Protein AF-X0XER2-F1 (afdb_monomer_lite)

pLDDT: mean 88.15, std 12.8, range [56.41, 98.38]

Secondary structure (DSSP, 8-state):
----PPPPSHHHHHHHHTTPPPTTHHHHHHHHHHHHHHHHHHTTTS----HHHHHTB-TTS-B-EEEETTEEEE---GGGBSSSSSB-HHHHHHHHHHHHHHHHTT--

Structure (mmCIF, N/CA/C/O backbone):
data_AF-X0XER2-F1
#
_entry.id   AF-X0XER2-F1
#
loop_
_atom_site.group_PDB
_atom_site.id
_atom_site.type_symbol
_atom_site.label_atom_id
_atom_site.label_alt_id
_atom_site.label_comp_id
_atom_site.label_asym_id
_atom_site.label_entity_id
_atom_site.label_seq_id
_atom_site.pdbx_PDB_ins_code
_atom_site.Cartn_x
_atom_site.Cartn_y
_atom_site.Cartn_z
_atom_site.occupancy
_atom_site.B_iso_or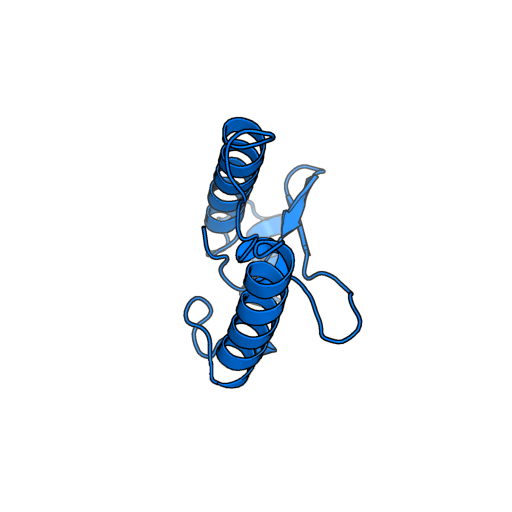_equiv
_atom_site.auth_seq_id
_atom_site.auth_comp_id
_atom_site.auth_asym_id
_atom_site.auth_atom_id
_atom_site.pdbx_PDB_model_num
ATOM 1 N N . VAL A 1 1 ? -2.402 6.999 0.155 1.00 91.75 1 VAL A N 1
ATOM 2 C CA . VAL A 1 1 ? -2.508 7.328 -1.287 1.00 91.75 1 VAL A CA 1
ATOM 3 C C . VAL A 1 1 ? -2.298 6.068 -2.119 1.00 91.75 1 VAL A C 1
ATOM 5 O O . VAL A 1 1 ? -1.279 5.417 -1.897 1.00 91.75 1 VAL A O 1
ATOM 8 N N . PRO A 1 2 ? -3.238 5.721 -3.023 1.00 94.50 2 PRO A N 1
ATOM 9 C CA . PRO A 1 2 ? -3.194 4.496 -3.832 1.00 94.50 2 PRO A CA 1
ATOM 10 C C . PRO A 1 2 ? -1.998 4.431 -4.784 1.00 94.50 2 PRO A C 1
ATOM 12 O O . PRO A 1 2 ? -1.542 5.467 -5.277 1.00 94.50 2 PRO A O 1
ATOM 15 N N . LEU A 1 3 ? -1.530 3.219 -5.069 1.00 93.88 3 LEU A N 1
ATOM 16 C CA . LEU A 1 3 ? -0.469 2.910 -6.025 1.00 93.88 3 LEU A CA 1
ATOM 17 C C . LEU A 1 3 ? -1.026 2.665 -7.432 1.00 93.88 3 LEU A C 1
ATOM 19 O O . LEU A 1 3 ? -2.206 2.401 -7.641 1.00 93.88 3 LEU A O 1
ATOM 23 N N . THR A 1 4 ? -0.135 2.716 -8.417 1.00 92.12 4 THR A N 1
ATOM 24 C CA . THR A 1 4 ? -0.409 2.264 -9.788 1.00 92.12 4 THR A CA 1
ATOM 25 C C . THR A 1 4 ? 0.437 1.041 -10.119 1.00 92.12 4 THR A C 1
ATOM 27 O O . THR A 1 4 ? 1.497 0.831 -9.525 1.00 92.12 4 THR A O 1
ATOM 30 N N . SER A 1 5 ? -0.029 0.183 -11.025 1.00 89.12 5 SER A N 1
ATOM 31 C CA . SER A 1 5 ? 0.759 -0.967 -11.469 1.00 89.12 5 SER A CA 1
ATOM 32 C C . SER A 1 5 ? 1.781 -0.500 -12.493 1.00 89.12 5 SER A C 1
ATOM 34 O O . SER A 1 5 ? 1.491 0.384 -13.300 1.00 89.12 5 SER A O 1
ATOM 36 N N . MET A 1 6 ? 2.937 -1.144 -12.533 1.00 83.56 6 MET A N 1
ATOM 37 C CA . MET A 1 6 ? 3.903 -0.891 -13.597 1.00 83.56 6 MET A CA 1
ATOM 38 C C . MET A 1 6 ? 3.446 -1.528 -14.916 1.00 83.56 6 MET A C 1
ATOM 40 O O . MET A 1 6 ? 2.847 -2.610 -14.941 1.00 83.56 6 MET A O 1
ATOM 44 N N . GLU A 1 7 ? 3.763 -0.877 -16.036 1.00 69.12 7 GLU A N 1
ATOM 45 C CA . GLU A 1 7 ? 3.761 -1.549 -17.335 1.00 69.12 7 GLU A CA 1
ATOM 46 C C . GLU A 1 7 ? 4.881 -2.599 -17.335 1.00 69.12 7 GLU A C 1
ATOM 48 O O . GLU A 1 7 ? 6.052 -2.265 -17.171 1.00 69.12 7 GLU A O 1
ATOM 53 N N . THR A 1 8 ? 4.538 -3.877 -17.503 1.00 60.97 8 THR A N 1
ATOM 54 C CA . THR A 1 8 ? 5.513 -4.975 -17.589 1.00 60.97 8 THR A CA 1
ATOM 55 C C . THR A 1 8 ? 5.809 -5.319 -19.049 1.00 60.97 8 THR A C 1
ATOM 57 O O . THR A 1 8 ? 4.887 -5.423 -19.858 1.00 60.97 8 THR A O 1
ATOM 60 N N . GLY A 1 9 ? 7.085 -5.530 -19.392 1.00 56.41 9 GLY A N 1
ATOM 61 C CA . GLY A 1 9 ? 7.530 -5.983 -20.715 1.00 56.41 9 GLY A CA 1
ATOM 62 C C . GLY A 1 9 ? 8.912 -5.448 -21.108 1.00 56.41 9 GLY A C 1
ATOM 63 O O . GLY A 1 9 ? 9.491 -4.612 -20.420 1.00 56.41 9 GLY A O 1
ATOM 64 N N . VAL A 1 10 ? 9.429 -5.893 -22.257 1.00 56.75 10 VAL A N 1
ATOM 65 C CA . VAL A 1 10 ? 10.765 -5.501 -22.764 1.00 56.75 10 VAL A CA 1
ATOM 66 C C . VAL A 1 10 ? 10.853 -3.995 -23.070 1.00 56.75 10 VAL A C 1
ATOM 68 O O . VAL A 1 10 ? 11.895 -3.371 -22.893 1.00 56.75 10 VAL A O 1
ATOM 71 N N . LYS A 1 11 ? 9.742 -3.374 -23.493 1.00 57.78 11 LYS A N 1
ATOM 72 C CA . LYS A 1 11 ? 9.685 -1.945 -23.853 1.00 57.78 11 LYS A CA 1
ATOM 73 C C . LYS A 1 11 ? 9.944 -1.000 -22.657 1.00 57.78 11 LYS A C 1
ATOM 75 O O . LYS A 1 11 ? 10.771 -0.105 -22.813 1.00 57.78 11 LYS A O 1
ATOM 80 N N . PRO A 1 12 ? 9.272 -1.152 -21.497 1.00 59.75 12 PRO A N 1
ATOM 81 C CA . PRO A 1 12 ? 9.596 -0.412 -20.271 1.00 59.75 12 PRO A CA 1
ATOM 82 C C . PRO A 1 12 ? 11.055 -0.552 -19.821 1.00 59.75 12 PRO A C 1
ATOM 84 O O . PRO A 1 12 ? 11.681 0.453 -19.505 1.00 59.75 12 PRO A O 1
ATOM 87 N N . TRP A 1 13 ? 11.616 -1.764 -19.877 1.00 60.69 13 TRP A N 1
ATOM 88 C CA . TRP A 1 13 ? 13.008 -2.030 -19.490 1.00 60.69 13 TRP A CA 1
ATOM 89 C C . TRP A 1 13 ? 14.024 -1.280 -20.368 1.00 60.69 13 TRP A C 1
ATOM 91 O O . TRP A 1 13 ? 14.934 -0.637 -19.854 1.00 60.69 13 TRP A O 1
ATOM 101 N N . ILE A 1 14 ? 13.819 -1.260 -21.692 1.00 62.84 14 ILE A N 1
ATOM 102 C CA . ILE A 1 14 ? 14.668 -0.481 -22.612 1.00 62.84 14 ILE A CA 1
ATOM 103 C C . ILE A 1 14 ? 14.571 1.019 -22.315 1.00 62.84 14 ILE A C 1
ATOM 105 O O . ILE A 1 14 ? 15.585 1.709 -22.362 1.00 62.84 14 ILE A O 1
ATOM 109 N N . LYS A 1 15 ? 13.367 1.535 -22.020 1.00 64.19 15 LYS A N 1
ATOM 110 C CA . LYS A 1 15 ? 13.161 2.959 -21.702 1.00 64.19 15 LYS A CA 1
ATOM 111 C C . LYS A 1 15 ? 13.928 3.380 -20.450 1.00 64.19 15 LYS A C 1
ATOM 113 O O . LYS A 1 15 ? 14.517 4.456 -20.468 1.00 64.19 15 LYS A O 1
ATOM 118 N N . ASP A 1 16 ? 13.947 2.531 -19.429 1.00 63.69 16 ASP A N 1
ATOM 119 C CA . ASP A 1 16 ? 14.674 2.783 -18.185 1.00 63.69 16 ASP A CA 1
ATOM 120 C C . ASP A 1 16 ? 16.193 2.856 -18.425 1.00 63.69 16 ASP A C 1
ATOM 122 O O . ASP A 1 16 ? 16.835 3.826 -18.027 1.00 63.69 16 ASP A O 1
ATOM 126 N N . ILE A 1 17 ? 16.751 1.924 -19.213 1.00 65.75 17 ILE A N 1
ATOM 127 C CA . ILE A 1 17 ? 18.178 1.922 -19.596 1.00 65.75 17 ILE A CA 1
ATOM 128 C C . ILE A 1 17 ? 18.586 3.205 -20.334 1.00 65.75 17 ILE A C 1
ATOM 130 O O . ILE A 1 17 ? 19.677 3.726 -20.117 1.00 65.75 17 ILE A O 1
ATOM 134 N N . ILE A 1 18 ? 17.722 3.731 -21.206 1.00 76.44 18 ILE A N 1
ATOM 135 C CA . ILE A 1 18 ? 18.006 4.951 -21.985 1.00 76.44 18 ILE A CA 1
ATOM 136 C C . ILE A 1 18 ? 17.561 6.242 -21.276 1.00 76.44 18 ILE A C 1
ATOM 138 O O . ILE A 1 18 ? 17.503 7.296 -21.912 1.00 76.44 18 ILE A O 1
ATOM 142 N N . GLY A 1 19 ? 17.204 6.173 -19.988 1.00 62.62 19 GLY A N 1
ATOM 143 C CA . GLY A 1 19 ? 16.826 7.334 -19.179 1.00 62.62 19 GLY A CA 1
ATOM 144 C C . GLY A 1 19 ? 15.506 7.995 -19.590 1.00 62.62 19 GLY A C 1
ATOM 145 O O . GLY A 1 19 ? 15.276 9.165 -19.286 1.00 62.62 19 GLY A O 1
ATOM 146 N N . ARG A 1 20 ? 14.630 7.280 -20.307 1.00 64.81 20 ARG A N 1
ATOM 147 C CA . ARG A 1 20 ? 13.294 7.773 -20.660 1.00 64.81 20 ARG A CA 1
ATOM 148 C C . ARG A 1 20 ? 12.288 7.420 -19.563 1.00 64.81 20 ARG A C 1
ATOM 150 O O . ARG A 1 20 ? 12.262 6.278 -19.111 1.00 64.81 20 ARG A O 1
ATOM 157 N N . PRO A 1 21 ? 11.390 8.350 -19.193 1.00 60.28 21 PRO A N 1
ATOM 158 C CA . PRO A 1 21 ? 10.423 8.105 -18.135 1.00 60.28 21 PRO A CA 1
ATOM 159 C C . PRO A 1 21 ? 9.487 6.948 -18.503 1.00 60.28 21 PRO A C 1
ATOM 161 O O . PRO A 1 21 ? 8.836 6.941 -19.555 1.00 60.28 21 PRO A O 1
ATOM 164 N N . VAL A 1 22 ? 9.410 5.960 -17.613 1.00 64.56 22 VAL A N 1
ATOM 165 C CA . VAL A 1 22 ? 8.415 4.887 -17.662 1.00 64.56 22 VAL A CA 1
ATOM 166 C C . VAL A 1 22 ? 7.184 5.364 -16.891 1.00 64.56 22 VAL A C 1
ATOM 168 O O . VAL A 1 22 ? 7.281 5.722 -15.714 1.00 64.56 22 VAL A O 1
ATOM 171 N N . ARG A 1 23 ? 6.015 5.404 -17.549 1.00 63.06 23 ARG A N 1
ATOM 172 C CA . ARG A 1 23 ? 4.755 5.798 -16.888 1.00 63.06 23 ARG A CA 1
ATOM 173 C C . ARG A 1 23 ? 4.515 4.894 -15.673 1.00 63.06 23 ARG A C 1
ATOM 175 O O . ARG A 1 23 ? 4.712 3.686 -15.752 1.00 63.06 23 ARG A O 1
ATOM 182 N N . GLY A 1 24 ? 4.122 5.492 -14.549 1.00 62.53 24 GLY A N 1
ATOM 183 C CA . GLY A 1 24 ? 3.888 4.793 -13.278 1.00 62.53 24 GLY A CA 1
ATOM 184 C C . GLY A 1 24 ? 5.092 4.759 -12.325 1.00 62.53 24 GLY A C 1
ATOM 185 O O . GLY A 1 24 ? 4.892 4.761 -11.113 1.00 62.53 24 GLY A O 1
ATOM 186 N N . TYR A 1 25 ? 6.336 4.821 -12.822 1.00 70.88 25 TYR A N 1
ATOM 187 C CA . TYR A 1 25 ? 7.529 4.740 -11.961 1.00 70.88 25 TYR A CA 1
ATOM 188 C C . TYR A 1 25 ? 7.742 6.007 -11.125 1.00 70.88 25 TYR A C 1
ATOM 190 O O . TYR A 1 25 ? 7.964 5.924 -9.922 1.00 70.88 25 TYR A O 1
ATOM 198 N N . GLU A 1 26 ? 7.697 7.194 -11.732 1.00 77.81 26 GLU A N 1
ATOM 199 C CA . GLU A 1 26 ? 7.856 8.466 -10.993 1.00 77.81 26 GLU A CA 1
ATOM 200 C C . GLU A 1 26 ? 6.664 8.754 -10.091 1.00 77.81 26 GLU A C 1
ATOM 202 O O . GLU A 1 26 ? 6.802 9.147 -8.932 1.00 77.81 26 GLU A O 1
ATOM 207 N N . ASP A 1 27 ? 5.499 8.439 -10.626 1.00 84.94 27 ASP A N 1
ATOM 208 C CA . ASP A 1 27 ? 4.208 8.477 -9.983 1.00 84.94 27 ASP A CA 1
ATOM 209 C C . ASP A 1 27 ? 4.183 7.717 -8.647 1.00 84.94 27 ASP A C 1
ATOM 211 O O . ASP A 1 27 ? 3.768 8.275 -7.626 1.00 84.94 27 ASP A O 1
ATOM 215 N N . ASN A 1 28 ? 4.648 6.466 -8.625 1.00 91.00 28 ASN A N 1
ATOM 216 C CA . ASN A 1 28 ? 4.713 5.668 -7.402 1.00 91.00 28 ASN A CA 1
ATOM 217 C C . ASN A 1 28 ? 5.822 6.128 -6.443 1.00 91.00 28 ASN A C 1
ATOM 219 O O . ASN A 1 28 ? 5.645 5.996 -5.232 1.00 91.00 28 ASN A O 1
ATOM 223 N N . VAL A 1 29 ? 6.913 6.746 -6.922 1.00 90.88 29 VAL A N 1
ATOM 224 C CA . VAL A 1 29 ? 7.916 7.371 -6.034 1.00 90.88 29 VAL A CA 1
ATOM 225 C C . VAL A 1 29 ? 7.289 8.512 -5.234 1.00 90.88 29 VAL A C 1
ATOM 227 O O . VAL A 1 29 ? 7.433 8.556 -4.011 1.00 90.88 29 VAL A O 1
ATOM 230 N N . ALA A 1 30 ? 6.570 9.422 -5.896 1.00 91.88 30 ALA A N 1
ATOM 231 C CA . ALA A 1 30 ? 5.905 10.536 -5.221 1.00 91.88 30 ALA A CA 1
ATOM 232 C C . ALA A 1 30 ? 4.825 10.047 -4.241 1.00 91.88 30 ALA A C 1
ATOM 234 O O . ALA A 1 30 ? 4.787 10.488 -3.092 1.00 91.88 30 ALA A O 1
ATOM 235 N N . ARG A 1 31 ? 4.000 9.076 -4.661 1.00 94.00 31 ARG A N 1
ATOM 236 C CA . ARG A 1 31 ? 2.987 8.436 -3.802 1.00 94.00 31 ARG A CA 1
ATOM 237 C C . ARG A 1 31 ? 3.612 7.762 -2.583 1.00 94.00 31 ARG A C 1
ATOM 239 O O . ARG A 1 31 ? 3.104 7.934 -1.481 1.00 94.00 31 ARG A O 1
ATOM 246 N N . THR A 1 32 ? 4.726 7.047 -2.761 1.00 92.81 32 THR A N 1
ATOM 247 C CA . THR A 1 32 ? 5.456 6.392 -1.663 1.00 92.81 32 THR A CA 1
ATOM 248 C C . THR A 1 32 ? 5.923 7.418 -0.639 1.00 92.81 32 THR A C 1
ATOM 250 O O . THR A 1 32 ? 5.624 7.265 0.541 1.00 92.81 32 THR A O 1
ATOM 253 N N . ARG A 1 33 ? 6.566 8.505 -1.083 1.00 93.12 33 ARG A N 1
ATOM 254 C CA . ARG A 1 33 ? 7.019 9.584 -0.187 1.00 93.12 33 ARG A CA 1
ATOM 255 C C . ARG A 1 33 ? 5.860 10.189 0.600 1.00 93.12 33 ARG A C 1
ATOM 257 O O . ARG A 1 33 ? 5.972 10.379 1.804 1.00 93.12 33 ARG A O 1
ATOM 264 N N . LEU A 1 34 ? 4.731 10.449 -0.058 1.00 95.56 34 LEU A N 1
ATOM 265 C CA . LEU A 1 34 ? 3.548 10.977 0.618 1.00 95.56 34 LEU A CA 1
ATOM 266 C C . LEU A 1 34 ? 2.962 9.969 1.619 1.00 95.56 34 LEU A C 1
ATOM 268 O O . LEU A 1 34 ? 2.587 10.353 2.719 1.00 95.56 34 LEU A O 1
ATOM 272 N N . ASN A 1 35 ? 2.927 8.678 1.285 1.00 96.00 35 ASN A N 1
ATOM 273 C CA . ASN A 1 35 ? 2.492 7.633 2.214 1.00 96.00 35 ASN A CA 1
ATOM 274 C C . ASN A 1 35 ? 3.407 7.535 3.444 1.00 96.00 35 ASN A C 1
ATOM 276 O O . ASN A 1 35 ? 2.904 7.403 4.557 1.00 96.00 35 ASN A O 1
ATOM 280 N N . GLU A 1 36 ? 4.727 7.632 3.263 1.00 95.06 36 GLU A N 1
ATOM 281 C CA . GLU A 1 36 ? 5.701 7.693 4.363 1.00 95.06 36 GLU A CA 1
ATOM 282 C C . GLU A 1 36 ? 5.465 8.927 5.245 1.00 95.06 36 GLU A C 1
ATOM 284 O O . GLU A 1 36 ? 5.442 8.814 6.470 1.00 95.06 36 GLU A O 1
ATOM 289 N N . MET A 1 37 ? 5.230 10.091 4.632 1.00 97.00 37 MET A N 1
ATOM 290 C CA . MET A 1 37 ? 4.917 11.327 5.352 1.00 97.00 37 MET A CA 1
ATOM 291 C C . MET A 1 37 ? 3.618 11.213 6.150 1.00 97.00 37 MET A C 1
ATOM 293 O O . MET A 1 37 ? 3.609 11.590 7.313 1.00 97.00 37 MET A O 1
ATOM 297 N N . LEU A 1 38 ? 2.547 10.666 5.565 1.00 96.94 38 LEU A N 1
ATOM 298 C CA . LEU A 1 38 ? 1.268 10.468 6.256 1.00 96.94 38 LEU A CA 1
ATOM 299 C C . LEU A 1 38 ? 1.425 9.533 7.456 1.00 96.94 38 LEU A C 1
ATOM 301 O O . LEU A 1 38 ? 0.995 9.869 8.553 1.00 96.94 38 LEU A O 1
ATOM 305 N N . LYS A 1 39 ? 2.089 8.386 7.276 1.00 95.88 39 LYS A N 1
ATOM 306 C CA . LYS A 1 39 ? 2.343 7.452 8.382 1.00 95.88 39 LYS A CA 1
ATOM 307 C C . LYS A 1 39 ? 3.131 8.116 9.506 1.00 95.88 39 LYS A C 1
ATOM 309 O O . LYS A 1 39 ? 2.764 7.958 10.658 1.00 95.88 39 LYS A O 1
ATOM 314 N N . LYS A 1 40 ? 4.177 8.879 9.170 1.00 97.31 40 LYS A N 1
ATOM 315 C CA . LYS A 1 40 ? 4.993 9.599 10.155 1.00 97.31 40 LYS A CA 1
ATOM 316 C C . LYS A 1 40 ? 4.213 10.709 10.861 1.00 97.31 40 LYS A C 1
ATOM 318 O O . LYS A 1 40 ? 4.372 10.888 12.060 1.00 97.31 40 LYS A O 1
ATOM 323 N N . GLU A 1 41 ? 3.419 11.477 10.122 1.00 97.81 41 GLU A N 1
ATOM 324 C CA . GLU A 1 41 ? 2.686 12.622 10.663 1.00 97.81 41 GLU A CA 1
ATOM 325 C C . GLU A 1 41 ? 1.611 12.187 11.658 1.00 97.81 41 GLU A C 1
ATOM 327 O O . GLU A 1 41 ? 1.435 12.838 12.685 1.00 97.81 41 GLU A O 1
ATOM 332 N N . PHE A 1 42 ? 0.916 11.088 11.367 1.00 97.25 42 PHE A N 1
ATOM 333 C CA . PHE A 1 42 ? -0.180 10.578 12.191 1.00 97.25 42 PHE A CA 1
ATOM 334 C C . PHE A 1 42 ? 0.246 9.504 13.199 1.00 97.25 42 PHE A C 1
ATOM 336 O O . PHE A 1 42 ? -0.590 9.055 13.984 1.00 97.25 42 PHE A O 1
ATOM 343 N N . ASP A 1 43 ? 1.524 9.118 13.224 1.00 96.19 43 ASP A N 1
ATOM 344 C CA . ASP A 1 43 ? 2.045 8.147 14.186 1.00 96.19 43 ASP A CA 1
ATOM 345 C C . ASP A 1 43 ? 1.756 8.589 15.629 1.00 96.19 43 ASP A C 1
ATOM 347 O O . ASP A 1 43 ? 2.021 9.728 16.021 1.00 96.19 43 ASP A O 1
ATOM 351 N N . GLY A 1 44 ? 1.136 7.699 16.404 1.00 94.94 44 GLY A N 1
ATOM 352 C CA . GLY A 1 44 ? 0.676 7.980 17.767 1.00 94.94 44 GLY A CA 1
ATOM 353 C C . GLY A 1 44 ? -0.468 9.000 17.902 1.00 94.94 44 GLY A C 1
ATOM 354 O O . GLY A 1 44 ? -0.897 9.247 19.028 1.00 94.94 44 GLY A O 1
ATOM 355 N N . LYS A 1 45 ? -0.978 9.581 16.804 1.00 97.00 45 LYS A N 1
ATOM 356 C CA . LYS A 1 45 ? -2.091 10.552 16.810 1.00 97.00 45 LYS A CA 1
ATOM 357 C C . LYS A 1 45 ? -3.405 9.908 16.387 1.00 97.00 45 LYS A C 1
ATOM 359 O O . LYS A 1 45 ? -4.377 9.950 17.131 1.00 97.00 45 LYS A O 1
ATOM 364 N N . GLU A 1 46 ? -3.420 9.301 15.203 1.00 96.06 46 GLU A N 1
ATOM 365 C CA . GLU A 1 46 ? -4.600 8.659 14.626 1.00 96.06 46 GLU A CA 1
ATOM 366 C C . GLU A 1 46 ? -4.200 7.416 13.820 1.00 96.06 46 GLU A C 1
ATOM 368 O O . GLU A 1 46 ? -3.119 7.372 13.228 1.00 96.06 46 GLU A O 1
ATOM 373 N N . PRO A 1 47 ? -5.059 6.386 13.769 1.00 95.81 47 PRO A N 1
ATOM 374 C CA . PRO A 1 47 ? -4.763 5.183 13.011 1.00 95.81 47 PRO A CA 1
ATOM 375 C C . PRO A 1 47 ? -4.819 5.455 11.499 1.00 95.81 47 PRO A C 1
ATOM 377 O O . PRO A 1 47 ? -5.816 5.943 10.970 1.00 95.81 47 PRO A O 1
ATOM 380 N N . VAL A 1 48 ? -3.764 5.072 10.776 1.00 96.88 48 VAL A N 1
ATOM 381 C CA . VAL A 1 48 ? -3.675 5.227 9.315 1.00 96.88 48 VAL A CA 1
ATOM 382 C C . VAL A 1 48 ? -3.902 3.888 8.620 1.00 96.88 48 VAL A C 1
ATOM 384 O O . VAL A 1 48 ? -3.136 2.943 8.810 1.00 96.88 48 VAL A O 1
ATOM 387 N N . PHE A 1 49 ? -4.913 3.818 7.752 1.00 97.56 49 PHE A N 1
ATOM 388 C CA . PHE A 1 49 ? -5.145 2.644 6.910 1.00 97.56 49 PHE A CA 1
ATOM 389 C C . PHE A 1 49 ? -4.135 2.589 5.750 1.00 97.56 49 PHE A C 1
ATOM 391 O O . PHE A 1 49 ? -4.177 3.409 4.826 1.00 97.56 49 PHE A O 1
ATOM 398 N N . ASP A 1 50 ? -3.216 1.618 5.784 1.00 97.00 50 ASP A N 1
ATOM 399 C CA . ASP A 1 50 ? -2.133 1.462 4.801 1.00 97.00 50 ASP A CA 1
ATOM 400 C C . ASP A 1 50 ? -2.596 0.825 3.479 1.00 97.00 50 ASP A C 1
ATOM 402 O O . ASP A 1 50 ? -2.165 -0.265 3.096 1.00 97.00 50 ASP A O 1
ATOM 406 N N . LEU A 1 51 ? -3.468 1.531 2.756 1.00 97.81 51 LEU A N 1
ATOM 407 C CA . LEU A 1 51 ? -4.007 1.078 1.471 1.00 97.81 51 LEU A CA 1
ATOM 408 C C . LEU A 1 51 ? -2.902 0.707 0.467 1.00 97.81 51 LEU A C 1
ATOM 410 O O . LEU A 1 51 ? -2.982 -0.333 -0.176 1.00 97.81 51 LEU A O 1
ATOM 414 N N . ALA A 1 52 ? -1.848 1.522 0.368 1.00 97.12 52 ALA A N 1
ATOM 415 C CA . ALA A 1 52 ? -0.737 1.275 -0.551 1.00 97.12 52 ALA A CA 1
ATOM 416 C C . ALA A 1 52 ? 0.032 -0.007 -0.207 1.00 97.12 52 ALA A C 1
ATOM 418 O O . ALA A 1 52 ? 0.393 -0.777 -1.097 1.00 97.12 52 ALA A O 1
ATOM 419 N N . GLY A 1 53 ? 0.251 -0.263 1.086 1.00 97.00 53 GLY A N 1
ATOM 420 C CA . GLY A 1 53 ? 0.863 -1.504 1.543 1.00 97.00 53 GLY A CA 1
ATOM 421 C C . GLY A 1 53 ? 0.036 -2.731 1.157 1.00 97.00 53 GLY A C 1
ATOM 422 O O . GLY A 1 53 ? 0.611 -3.728 0.722 1.00 97.00 53 GLY A O 1
ATOM 423 N N . ILE A 1 54 ? -1.294 -2.651 1.258 1.00 98.06 54 ILE A N 1
ATOM 424 C CA . ILE A 1 54 ? -2.216 -3.733 0.874 1.00 98.06 54 ILE A CA 1
ATOM 425 C C . ILE A 1 54 ? -2.199 -3.9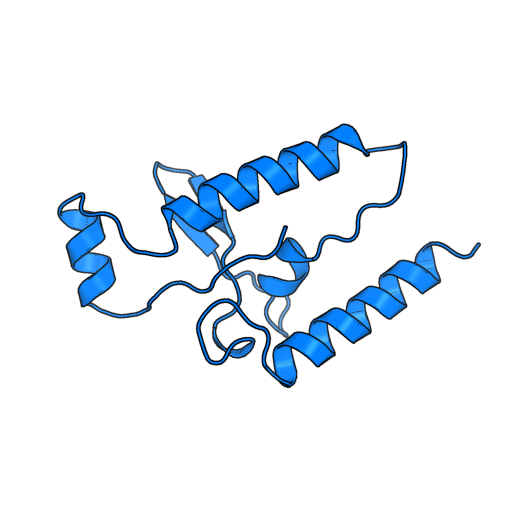47 -0.643 1.00 98.06 54 ILE A C 1
ATOM 427 O O . ILE A 1 54 ? -2.029 -5.070 -1.109 1.00 98.06 54 ILE A O 1
ATOM 431 N N . GLU A 1 55 ? -2.300 -2.870 -1.418 1.00 97.75 55 GLU A N 1
ATOM 432 C CA . GLU A 1 55 ? -2.250 -2.892 -2.884 1.00 97.75 55 GLU A CA 1
ATOM 433 C C . GLU A 1 55 ? -0.958 -3.508 -3.438 1.00 97.75 55 GLU A C 1
ATOM 435 O O . GLU A 1 55 ? -0.974 -4.113 -4.511 1.00 97.75 55 GLU A O 1
ATOM 440 N N . ALA A 1 56 ? 0.154 -3.373 -2.714 1.00 97.00 56 ALA A N 1
ATOM 441 C CA . ALA A 1 56 ? 1.439 -3.953 -3.083 1.00 97.00 56 ALA A CA 1
ATOM 442 C C . ALA A 1 56 ? 1.632 -5.403 -2.613 1.00 97.00 56 ALA A C 1
ATOM 444 O O . ALA A 1 56 ? 2.625 -6.018 -3.002 1.00 97.00 56 ALA A O 1
ATOM 445 N N . THR A 1 57 ? 0.740 -5.951 -1.783 1.00 97.62 57 THR A N 1
ATOM 446 C CA . THR A 1 57 ? 0.921 -7.265 -1.146 1.00 97.62 57 THR A CA 1
ATOM 447 C C . THR A 1 57 ? 0.192 -8.372 -1.916 1.00 97.62 57 THR A C 1
ATOM 449 O O . THR A 1 57 ? -1.014 -8.316 -2.166 1.00 97.62 57 THR A O 1
ATOM 452 N N . LEU A 1 58 ? 0.950 -9.391 -2.312 1.00 94.62 58 LEU A N 1
ATOM 453 C CA . LEU A 1 58 ? 0.477 -10.608 -2.963 1.00 94.62 58 LEU A CA 1
ATOM 454 C C . LEU A 1 58 ? -0.226 -11.531 -1.947 1.00 94.62 58 LEU A C 1
ATOM 456 O O . LEU A 1 58 ? 0.017 -11.412 -0.746 1.00 94.62 58 LEU A O 1
ATOM 460 N N . PRO A 1 59 ? -1.060 -12.488 -2.398 1.00 91.69 59 PRO A N 1
ATOM 461 C CA . PRO A 1 59 ? -1.743 -13.423 -1.498 1.00 91.69 59 PRO A CA 1
ATOM 462 C C . PRO A 1 59 ? -0.808 -14.282 -0.629 1.00 91.69 59 PRO A C 1
ATOM 464 O O . PRO A 1 59 ? -1.223 -14.751 0.425 1.00 91.69 59 PRO A O 1
ATOM 467 N N . ASP A 1 60 ? 0.442 -14.482 -1.053 1.00 93.38 60 ASP A N 1
ATOM 468 C CA . ASP A 1 60 ? 1.481 -15.208 -0.311 1.00 93.38 60 ASP A CA 1
ATOM 469 C C . ASP A 1 60 ? 2.259 -14.324 0.689 1.00 93.38 60 ASP A C 1
ATOM 471 O O . ASP A 1 60 ? 3.180 -14.797 1.351 1.00 93.38 60 ASP A O 1
ATOM 475 N N . GLY A 1 61 ? 1.903 -13.039 0.804 1.00 93.50 61 GLY A N 1
ATOM 476 C CA . GLY A 1 61 ? 2.589 -12.054 1.642 1.00 93.50 61 GLY A CA 1
ATOM 477 C C . GLY A 1 61 ? 3.795 -11.384 0.975 1.00 93.50 61 GLY A C 1
ATOM 478 O O . GLY A 1 61 ? 4.357 -10.441 1.540 1.00 93.50 61 GLY A O 1
ATOM 479 N N . GLY A 1 62 ? 4.181 -11.811 -0.231 1.00 95.31 62 GLY A N 1
ATOM 480 C CA . GLY A 1 62 ? 5.195 -11.141 -1.037 1.00 95.31 62 GLY A CA 1
ATOM 481 C C . GLY A 1 62 ? 4.771 -9.720 -1.412 1.00 95.31 62 GLY A C 1
ATOM 482 O O . GLY A 1 62 ? 3.590 -9.377 -1.405 1.00 95.31 62 GLY A O 1
ATOM 483 N N . ARG A 1 63 ? 5.734 -8.861 -1.761 1.00 93.69 63 ARG A N 1
ATOM 484 C CA . ARG A 1 63 ? 5.451 -7.478 -2.173 1.00 93.69 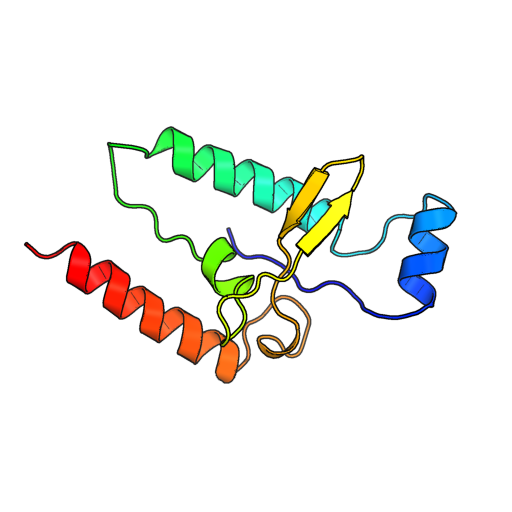63 ARG A CA 1
ATOM 485 C C . ARG A 1 63 ? 5.898 -7.206 -3.597 1.00 93.69 63 ARG A C 1
ATOM 487 O O . ARG A 1 63 ? 7.016 -7.536 -3.976 1.00 93.69 63 ARG A O 1
ATOM 494 N N . THR A 1 64 ? 5.038 -6.539 -4.360 1.00 92.81 64 THR A N 1
ATOM 495 C CA . THR A 1 64 ? 5.384 -6.016 -5.682 1.00 92.81 64 THR A CA 1
ATOM 496 C C . THR A 1 64 ? 6.207 -4.744 -5.505 1.00 92.81 64 THR A C 1
ATOM 498 O O . THR A 1 64 ? 5.694 -3.709 -5.071 1.00 92.81 64 THR A O 1
ATOM 501 N N . THR A 1 65 ? 7.494 -4.824 -5.837 1.00 90.56 65 THR A N 1
ATOM 502 C CA . THR A 1 65 ? 8.437 -3.707 -5.741 1.00 90.56 65 THR A CA 1
ATOM 503 C C . THR A 1 65 ? 9.238 -3.519 -7.027 1.00 90.56 65 THR A C 1
ATOM 505 O O . THR A 1 65 ? 9.264 -4.384 -7.901 1.00 90.56 65 THR A O 1
ATOM 508 N N . TYR A 1 66 ? 9.882 -2.361 -7.146 1.00 86.25 66 TYR A N 1
ATOM 509 C CA . TYR A 1 66 ? 10.867 -2.060 -8.180 1.00 86.25 66 TYR A CA 1
ATOM 510 C C . TYR A 1 66 ? 11.971 -1.167 -7.630 1.00 86.25 66 TYR A C 1
ATOM 512 O O . TYR A 1 66 ? 11.734 -0.361 -6.729 1.00 86.25 66 TYR A O 1
ATOM 520 N N . GLU A 1 67 ? 13.166 -1.285 -8.199 1.00 85.56 67 GLU A N 1
ATOM 521 C CA . GLU A 1 67 ? 14.298 -0.442 -7.838 1.00 85.56 67 GLU A CA 1
ATOM 522 C C . GLU A 1 67 ? 14.310 0.839 -8.685 1.00 85.56 67 GLU A C 1
ATOM 524 O O . GLU A 1 67 ? 14.104 0.801 -9.898 1.00 85.56 67 GLU A O 1
ATOM 529 N N . LYS A 1 68 ? 14.563 1.988 -8.053 1.00 81.75 68 LYS A N 1
ATOM 530 C CA . LYS A 1 68 ? 14.892 3.243 -8.735 1.00 81.75 68 LYS A CA 1
ATOM 531 C C . LYS A 1 68 ? 15.923 4.021 -7.921 1.00 81.75 68 LYS A C 1
ATOM 533 O O . LYS A 1 68 ? 15.659 4.408 -6.785 1.00 81.75 68 LYS A O 1
ATOM 538 N N . GLY A 1 69 ? 17.097 4.271 -8.503 1.00 81.88 69 GLY A N 1
ATOM 539 C CA . GLY A 1 69 ? 18.175 5.016 -7.839 1.00 81.88 69 GLY A CA 1
ATOM 540 C C . GLY A 1 69 ? 18.654 4.362 -6.536 1.00 81.88 69 GLY A C 1
ATOM 541 O O . GLY A 1 69 ? 18.801 5.057 -5.533 1.00 81.88 69 GLY A O 1
ATOM 542 N N . GLY A 1 70 ? 18.820 3.032 -6.529 1.00 85.12 70 GLY A N 1
ATOM 543 C CA . GLY A 1 70 ? 19.298 2.266 -5.370 1.00 85.12 70 GLY A CA 1
ATOM 544 C C . GLY A 1 70 ? 18.289 2.116 -4.225 1.00 85.12 70 GLY A C 1
ATOM 545 O O . GLY A 1 70 ? 18.659 1.709 -3.126 1.00 85.12 70 GLY A O 1
ATOM 546 N N . ARG A 1 71 ? 17.016 2.471 -4.444 1.00 87.06 71 ARG A N 1
ATOM 547 C CA . ARG A 1 71 ? 15.930 2.308 -3.467 1.00 87.06 71 ARG A CA 1
ATOM 548 C C . ARG A 1 71 ? 14.777 1.518 -4.068 1.00 87.06 71 ARG A C 1
ATOM 550 O O . ARG A 1 71 ? 14.422 1.729 -5.224 1.00 87.06 71 ARG A O 1
ATOM 557 N N . ASN A 1 72 ? 14.159 0.670 -3.249 1.00 87.31 72 ASN A N 1
ATOM 558 C CA . ASN A 1 72 ? 12.964 -0.077 -3.625 1.00 87.31 72 ASN A CA 1
ATOM 559 C C . ASN A 1 72 ? 11.693 0.728 -3.342 1.00 87.31 72 ASN A C 1
ATOM 561 O O . ASN A 1 72 ? 11.514 1.265 -2.250 1.00 87.31 72 ASN A O 1
ATOM 565 N N . PHE A 1 73 ? 10.798 0.756 -4.322 1.00 90.56 73 PHE A N 1
ATOM 566 C CA . PHE A 1 73 ? 9.481 1.380 -4.258 1.00 90.56 73 PHE A CA 1
ATOM 567 C C . PHE A 1 73 ? 8.396 0.334 -4.483 1.00 90.56 73 PHE A 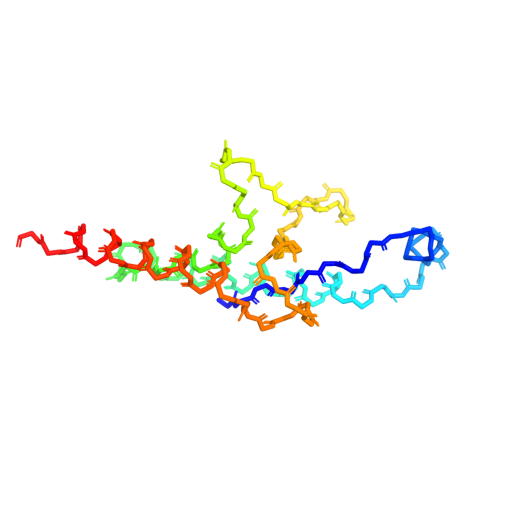C 1
ATOM 569 O O . PHE A 1 73 ? 8.622 -0.673 -5.150 1.00 90.56 73 PHE A O 1
ATOM 576 N N . GLN A 1 74 ? 7.216 0.568 -3.917 1.00 92.88 74 GLN A N 1
ATOM 577 C CA . GLN A 1 74 ? 6.070 -0.326 -4.057 1.00 92.88 74 GLN A CA 1
ATOM 578 C C . GLN A 1 74 ? 5.268 0.001 -5.320 1.00 92.88 74 GLN A C 1
ATOM 580 O O . GLN A 1 74 ? 5.167 1.161 -5.725 1.00 92.88 74 GLN A O 1
ATOM 585 N N . ALA A 1 75 ? 4.661 -1.021 -5.917 1.00 93.94 75 ALA A N 1
ATOM 586 C CA . ALA A 1 75 ? 3.700 -0.869 -7.003 1.00 93.94 75 ALA A CA 1
ATOM 587 C C . ALA A 1 75 ? 2.454 -1.720 -6.743 1.00 93.94 75 ALA A C 1
ATOM 589 O O . ALA A 1 75 ? 2.521 -2.733 -6.051 1.00 93.94 75 ALA A O 1
ATOM 590 N N . LEU A 1 76 ? 1.324 -1.315 -7.324 1.00 95.19 76 LEU A N 1
ATOM 591 C CA . LEU A 1 76 ? 0.083 -2.085 -7.256 1.00 95.19 76 LEU A CA 1
ATOM 592 C C . LEU A 1 76 ? 0.283 -3.444 -7.937 1.00 95.19 76 LEU A C 1
ATOM 594 O O . LEU A 1 76 ? 0.755 -3.512 -9.079 1.00 95.19 76 LEU A O 1
ATOM 598 N N . VAL A 1 77 ? -0.113 -4.515 -7.249 1.00 95.50 77 VAL A N 1
ATOM 599 C CA . VAL A 1 77 ? -0.144 -5.874 -7.795 1.00 95.50 77 VAL A CA 1
ATOM 600 C C . VAL A 1 77 ? -0.979 -5.872 -9.074 1.00 95.50 77 VAL A C 1
ATOM 602 O O . VAL A 1 77 ? -2.155 -5.508 -9.075 1.00 95.50 77 VAL A O 1
ATOM 605 N N . ARG A 1 78 ? -0.387 -6.310 -10.191 1.00 93.00 78 ARG A N 1
ATOM 606 C CA . ARG A 1 78 ? -1.039 -6.236 -11.509 1.00 93.00 78 ARG A CA 1
ATOM 607 C C . ARG A 1 78 ? -2.352 -7.021 -11.576 1.00 93.00 78 ARG A C 1
ATOM 609 O O . ARG A 1 78 ? -3.277 -6.590 -12.247 1.00 93.00 78 ARG A O 1
ATOM 616 N N . ALA A 1 79 ? -2.458 -8.128 -10.843 1.00 94.62 79 ALA A N 1
ATOM 617 C CA . ALA A 1 79 ? -3.684 -8.924 -10.766 1.00 94.62 79 ALA A CA 1
ATOM 618 C C . ALA A 1 79 ? -4.860 -8.195 -10.080 1.00 94.62 79 ALA A C 1
ATOM 620 O O . ALA A 1 79 ? -6.000 -8.643 -10.186 1.00 94.62 79 ALA A O 1
ATOM 621 N N . TYR A 1 80 ? -4.607 -7.082 -9.382 1.00 97.12 80 TYR A N 1
ATOM 622 C CA . TYR A 1 80 ? -5.624 -6.318 -8.654 1.00 97.12 80 TYR A CA 1
ATOM 623 C C . TYR A 1 80 ? -6.217 -5.166 -9.472 1.00 97.12 80 TYR A C 1
ATOM 625 O O . TYR A 1 80 ? -7.045 -4.424 -8.950 1.00 97.12 80 TYR A O 1
ATOM 633 N N . THR A 1 81 ? -5.836 -4.991 -10.740 1.00 95.50 81 THR A N 1
ATOM 634 C CA . THR A 1 81 ? -6.314 -3.887 -11.583 1.00 95.50 81 THR A CA 1
ATOM 635 C C . THR A 1 81 ? -6.479 -4.287 -13.042 1.00 95.50 81 THR A C 1
ATOM 637 O O . THR A 1 81 ? -5.683 -5.053 -13.577 1.00 95.50 81 THR A O 1
ATOM 640 N N . ASP A 1 82 ? -7.483 -3.709 -13.704 1.00 90.94 82 ASP A N 1
ATOM 641 C CA . ASP A 1 82 ? -7.716 -3.923 -15.138 1.00 90.94 82 ASP A CA 1
ATOM 642 C C . ASP A 1 82 ? -7.040 -2.847 -16.005 1.00 90.94 82 ASP A C 1
ATOM 644 O O . ASP A 1 82 ? -6.780 -3.064 -17.187 1.00 90.94 82 ASP A O 1
ATOM 648 N N . ASN A 1 83 ? -6.734 -1.676 -15.429 1.00 88.69 83 ASN A N 1
ATOM 649 C CA . ASN A 1 83 ? -6.207 -0.515 -16.160 1.00 88.69 83 ASN A CA 1
ATOM 650 C C . ASN A 1 83 ? -4.946 0.109 -15.543 1.00 88.69 83 ASN A C 1
ATOM 652 O O . ASN A 1 83 ? -4.476 1.146 -16.005 1.00 88.69 83 ASN A O 1
ATOM 656 N N . GLY A 1 84 ? -4.398 -0.511 -14.501 1.00 88.88 84 GLY A N 1
ATOM 657 C CA . GLY A 1 84 ? -3.168 -0.084 -13.850 1.00 88.88 84 GLY A CA 1
ATOM 658 C C . GLY A 1 84 ? -3.334 0.942 -12.730 1.00 88.88 84 GLY A C 1
ATOM 659 O O . GLY A 1 84 ? -2.329 1.325 -12.139 1.00 88.88 84 GLY A O 1
ATOM 660 N N . GLY A 1 85 ? -4.554 1.374 -12.403 1.00 88.88 85 GLY A N 1
ATOM 661 C CA . GLY A 1 85 ? -4.794 2.305 -11.290 1.00 88.88 85 GLY A CA 1
ATOM 662 C C . GLY A 1 85 ? -6.140 2.156 -10.583 1.00 88.88 85 GLY A C 1
ATOM 663 O O . GLY A 1 85 ? -6.273 2.585 -9.445 1.00 88.88 85 GLY A O 1
ATOM 664 N N . HIS A 1 86 ? -7.133 1.532 -11.219 1.00 95.06 86 HIS A N 1
ATOM 665 C CA . HIS A 1 86 ? -8.418 1.231 -10.591 1.00 95.06 86 HIS A CA 1
ATOM 666 C C . HIS A 1 86 ? -8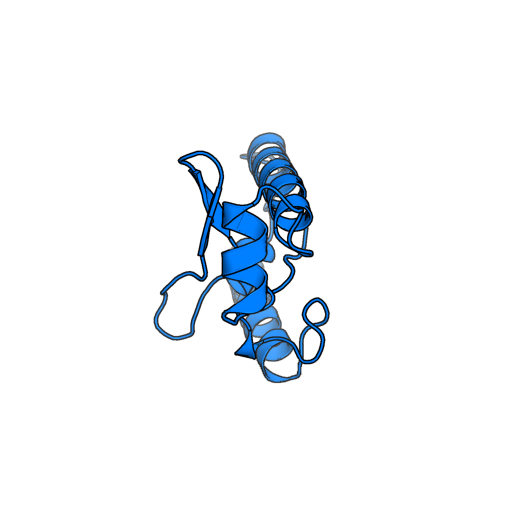.463 -0.233 -10.177 1.00 95.06 86 HIS A C 1
ATOM 668 O O . HIS A 1 86 ? -8.146 -1.116 -10.981 1.00 95.06 86 HIS A O 1
ATOM 674 N N . LEU A 1 87 ? -8.887 -0.494 -8.942 1.00 97.31 87 LEU A N 1
ATOM 675 C CA . LEU A 1 87 ? -9.007 -1.857 -8.444 1.00 97.31 87 LEU A CA 1
ATOM 676 C C . LEU A 1 87 ? -10.109 -2.622 -9.184 1.00 97.31 87 LEU A C 1
ATOM 678 O O . LEU A 1 87 ? -11.254 -2.165 -9.284 1.00 97.31 87 LEU A O 1
ATOM 682 N N 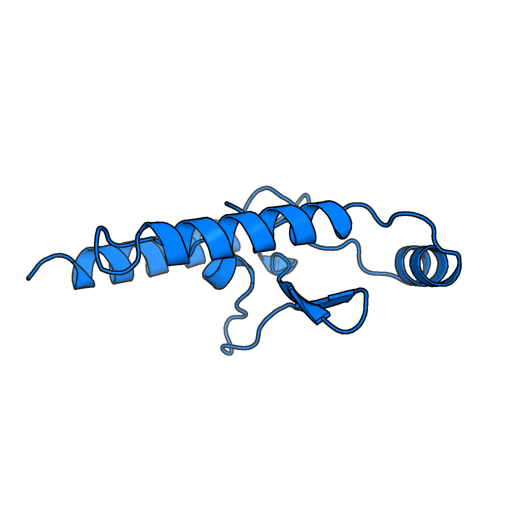. ASN A 1 88 ? -9.772 -3.821 -9.643 1.00 97.50 88 ASN A N 1
ATOM 683 C CA . ASN A 1 88 ? -10.736 -4.778 -10.170 1.00 97.50 88 ASN A CA 1
ATOM 684 C C . ASN A 1 88 ? -11.462 -5.510 -9.025 1.00 97.50 88 ASN A C 1
ATOM 686 O O . ASN A 1 88 ? -11.298 -5.177 -7.849 1.00 97.50 88 ASN A O 1
ATOM 690 N N . ALA A 1 89 ? -12.303 -6.495 -9.350 1.00 98.38 89 ALA A N 1
ATOM 691 C CA . ALA A 1 89 ? -13.079 -7.222 -8.341 1.00 98.38 89 ALA A CA 1
ATOM 692 C C . ALA A 1 89 ? -12.194 -7.885 -7.268 1.00 98.38 89 ALA A C 1
ATOM 694 O O . ALA A 1 89 ? -12.503 -7.794 -6.080 1.00 98.38 89 ALA A O 1
ATOM 695 N N . THR A 1 90 ? -11.072 -8.483 -7.677 1.00 97.75 90 THR A N 1
ATOM 696 C CA . THR A 1 90 ? -10.107 -9.119 -6.773 1.00 97.75 90 THR A CA 1
ATOM 697 C C . THR A 1 90 ? -9.460 -8.092 -5.850 1.00 97.75 90 THR A C 1
ATOM 699 O O . THR A 1 90 ? -9.506 -8.253 -4.632 1.00 97.75 90 THR A O 1
ATOM 702 N N . GLY A 1 91 ? -8.926 -7.000 -6.409 1.00 97.62 91 GLY A N 1
ATOM 703 C CA . GLY A 1 91 ? -8.285 -5.938 -5.629 1.00 97.62 91 GLY A CA 1
ATOM 704 C C . GLY A 1 91 ? -9.232 -5.290 -4.618 1.00 97.62 91 GLY A C 1
ATOM 705 O O . GLY A 1 91 ? -8.871 -5.099 -3.459 1.00 97.62 91 GLY A O 1
ATOM 706 N N . ARG A 1 92 ? -10.481 -5.018 -5.023 1.00 98.31 92 ARG A N 1
ATOM 707 C CA . ARG A 1 92 ? -11.502 -4.465 -4.119 1.00 98.31 92 ARG A CA 1
ATOM 708 C C . ARG A 1 92 ? -11.823 -5.408 -2.967 1.00 98.31 92 ARG A C 1
ATOM 710 O O . ARG A 1 92 ? -11.966 -4.937 -1.844 1.00 98.31 92 ARG A O 1
ATOM 717 N N . LYS A 1 93 ? -11.928 -6.716 -3.229 1.00 98.38 93 LYS A N 1
ATOM 718 C CA . LYS A 1 93 ? -12.192 -7.713 -2.186 1.00 98.38 93 LYS A CA 1
ATOM 719 C C . LYS A 1 93 ? -11.057 -7.753 -1.160 1.00 98.38 93 LYS A C 1
ATOM 721 O O . LYS A 1 93 ? -11.333 -7.634 0.028 1.00 98.38 93 LYS A O 1
ATOM 726 N N . VAL A 1 94 ? -9.805 -7.819 -1.619 1.00 98.06 94 VAL A N 1
ATOM 727 C CA . VAL A 1 94 ? -8.619 -7.810 -0.742 1.00 98.06 94 VAL A CA 1
ATOM 728 C C . VAL A 1 94 ? -8.592 -6.555 0.134 1.00 98.06 94 VAL A C 1
ATOM 730 O O . VAL A 1 94 ? -8.456 -6.652 1.351 1.00 98.06 94 VAL A O 1
ATOM 733 N N . VAL A 1 95 ? -8.778 -5.371 -0.457 1.00 98.19 95 VAL A N 1
ATOM 734 C CA . VAL A 1 95 ? -8.786 -4.110 0.302 1.00 98.19 95 VAL A CA 1
ATOM 735 C C . VAL A 1 95 ? -9.946 -4.051 1.297 1.00 98.19 95 VAL A C 1
ATOM 737 O O . VAL A 1 95 ? -9.743 -3.618 2.430 1.00 98.19 95 VAL A O 1
ATOM 740 N N . ALA A 1 96 ? -11.142 -4.501 0.911 1.00 98.38 96 ALA A N 1
ATOM 741 C CA . ALA A 1 96 ? -12.305 -4.512 1.794 1.00 98.38 96 ALA A CA 1
ATOM 742 C C . ALA A 1 96 ? -12.101 -5.434 3.005 1.00 98.38 96 ALA A C 1
ATOM 744 O O . ALA A 1 96 ? -12.384 -5.030 4.129 1.00 98.38 96 ALA A O 1
ATOM 745 N N . GLU A 1 97 ? -11.561 -6.637 2.800 1.00 97.94 97 GLU A N 1
ATOM 746 C CA . GLU A 1 97 ? -11.241 -7.569 3.888 1.00 97.94 97 GLU A CA 1
ATOM 747 C C . GLU A 1 97 ? -10.241 -6.954 4.874 1.00 97.94 97 GLU A C 1
ATOM 749 O O . GLU A 1 97 ? -10.464 -6.976 6.085 1.00 97.94 97 GLU A O 1
ATOM 754 N N . GLN A 1 98 ? -9.175 -6.328 4.368 1.00 98.06 98 GLN A N 1
ATOM 755 C CA . GLN A 1 98 ? -8.177 -5.679 5.220 1.00 98.06 98 GLN A CA 1
ATOM 756 C C . GLN A 1 98 ? -8.724 -4.444 5.940 1.00 98.06 98 GLN A C 1
ATOM 758 O O . GLN A 1 98 ? -8.333 -4.177 7.075 1.00 98.06 98 GLN A O 1
ATOM 763 N N . LEU A 1 99 ? -9.654 -3.707 5.328 1.00 98.19 99 LEU A N 1
ATOM 764 C CA . LEU A 1 99 ? -10.333 -2.597 5.991 1.00 98.19 99 LEU A CA 1
ATOM 765 C C . LEU A 1 99 ? -11.182 -3.088 7.168 1.00 98.19 99 LEU A C 1
ATOM 767 O O . LEU A 1 99 ? -11.144 -2.479 8.233 1.00 98.19 99 LEU A O 1
ATOM 771 N N . LEU A 1 100 ? -11.905 -4.201 7.007 1.00 98.12 100 LEU A N 1
ATOM 772 C CA . LEU A 1 100 ? -12.679 -4.797 8.099 1.00 98.12 100 LEU A CA 1
ATOM 773 C C . LEU A 1 100 ? -11.772 -5.229 9.256 1.00 98.12 100 LEU A C 1
ATOM 775 O O . LEU A 1 100 ? -12.069 -4.914 10.406 1.00 98.12 100 LEU A O 1
ATOM 779 N N . VAL A 1 101 ? -10.644 -5.885 8.960 1.00 97.25 101 VAL A N 1
ATOM 780 C CA . VAL A 1 101 ? -9.642 -6.261 9.974 1.00 97.25 101 VAL A CA 1
ATOM 781 C C . VAL A 1 101 ? -9.068 -5.025 10.669 1.00 97.25 101 VAL A C 1
ATOM 783 O O . VAL A 1 101 ? -8.951 -5.002 11.893 1.00 97.25 101 VAL A O 1
ATOM 786 N N . PHE A 1 102 ? -8.729 -3.983 9.909 1.00 97.38 102 PHE A N 1
ATOM 787 C CA . PHE A 1 102 ? -8.226 -2.727 10.458 1.00 97.38 102 PHE A CA 1
ATOM 788 C C . PHE A 1 102 ? -9.230 -2.103 11.430 1.00 97.38 102 PHE A C 1
ATOM 790 O O . PHE A 1 102 ? -8.872 -1.835 12.571 1.00 97.38 102 PHE A O 1
ATOM 797 N N . LEU A 1 103 ? -10.491 -1.947 11.016 1.00 97.12 103 LEU A N 1
ATOM 798 C CA . LEU A 1 103 ? -11.553 -1.383 11.851 1.00 97.12 103 LEU A CA 1
ATOM 799 C C . LEU A 1 103 ? -11.827 -2.226 13.101 1.00 97.12 103 LEU A C 1
ATOM 801 O O . LEU A 1 103 ? -11.967 -1.668 14.187 1.00 97.12 103 LEU A O 1
ATOM 805 N N . ALA A 1 104 ? -11.855 -3.555 12.975 1.00 97.19 104 ALA A N 1
ATOM 806 C CA . ALA A 1 104 ? -12.045 -4.457 14.110 1.00 97.19 104 ALA A CA 1
ATOM 807 C C . ALA A 1 104 ? -10.945 -4.298 15.173 1.00 97.19 104 ALA A C 1
ATOM 809 O O . ALA A 1 104 ? -11.227 -4.398 16.360 1.00 97.19 104 ALA A O 1
ATOM 810 N N . ASN A 1 105 ? -9.712 -3.985 14.762 1.00 95.69 105 ASN A N 1
ATOM 811 C CA . ASN A 1 105 ? -8.601 -3.727 15.680 1.00 95.69 105 ASN A CA 1
ATOM 812 C C . ASN A 1 105 ? -8.636 -2.327 16.329 1.00 95.69 105 ASN A C 1
ATOM 814 O O . ASN A 1 105 ? -7.860 -2.074 17.252 1.00 95.69 105 ASN A O 1
ATOM 818 N N . LEU A 1 106 ? -9.500 -1.415 15.865 1.00 94.69 106 LEU A N 1
ATOM 819 C CA . LEU A 1 106 ? -9.684 -0.085 16.466 1.00 94.69 106 LEU A CA 1
ATOM 820 C C . LEU A 1 106 ? -10.756 -0.066 17.554 1.00 94.69 106 LEU A C 1
ATOM 822 O O . LEU A 1 106 ? -10.687 0.759 18.463 1.00 94.69 106 LEU A O 1
ATOM 826 N N . VAL A 1 107 ? -11.744 -0.956 17.459 1.00 81.50 107 VAL A N 1
ATOM 827 C CA . VAL A 1 107 ? -12.808 -1.081 18.454 1.00 81.50 107 VAL A CA 1
ATOM 828 C C . VAL A 1 107 ? -12.280 -1.940 19.603 1.00 81.50 107 VAL A C 1
ATOM 830 O O . VAL A 1 107 ? -12.242 -3.164 19.507 1.00 81.50 107 VAL A O 1
ATOM 833 N N . LYS A 1 108 ? -11.819 -1.282 20.667 1.00 59.38 108 LYS A N 1
ATOM 834 C CA . LYS A 1 108 ? -11.558 -1.912 21.966 1.00 59.38 108 LYS A CA 1
ATOM 835 C C . LYS A 1 108 ? -12.789 -1.831 22.853 1.00 59.38 108 LYS A C 1
ATOM 837 O O . LYS A 1 108 ? -13.439 -0.763 22.833 1.00 59.38 108 LYS A O 1
#

Organism: NCBI:txid412755

Radius of gyration: 15.1 Å; chains: 1; bounding box: 32×28×46 Å

Foldseek 3Di:
DAAFAFDDDPVLVVCVVVVHDGPRPVVQVVVQVVLVVVCVVCPVPDDDDPLHCQQQADPVRDGAWDDDPNDITGHGDPVQDDPGTDGDPVVVVSSVVSVVVSVVVVPD

Sequence (108 aa):
VPLTSMETGVKPWIKDIIGRPVRGYEDNVARTRLNEMLKKEFDGKEPVFDLAGIEATLPDGGRTTYEKGGRNFQALVRAYTDNGGHLNATGRKVVAEQLLVFLANLVK